Protein AF-E0D3Y6-F1 (afdb_monomer_lite)

Foldseek 3Di:
DDDPDQQLLVQLVVLCVVVVVPQVNSLQEEGEAEALVQLDDPDPDDDPDDDDRHVVSVVRVCQLACWDFDWAFNDPDDDDVPTHTDTHINPNYHYHYYHDNPCLLVLLCVVPDPPDDDPPGDDDDPPDDDPVNSVVSDDPVSSND

InterPro domains:
  IPR003959 ATPase, AAA-type, core [PF07724] (9-128)
  IPR027417 P-loop containing nucleoside triphosphate hydrolase [G3DSA:3.40.50.300] (1-145)
  IPR027417 P-loop containing nucleoside triphosphate hydrolase [SSF52540] (2-137)
  IPR050052 ATP-dependent Clp protease ATP-binding subunit ClpX [PTHR48102] (1-144)

Organism: Orientia tsutsugamushi (NCBI:txid784)

Radius of gyration: 21.2 Å; chains: 1; bounding box: 54×24×60 Å

pLDDT: mean 79.77, std 15.11, range [37.34, 97.56]

Secondary structure (DSSP, 8-state):
---SS--TTHHHHHHHHHTTT-HHHHTT-EEEE--GGGSS---SS--SS--SSSHHHHHHHHHHHS--EEEE-SSSSS--TTPPPEEEE-TTPEEEE----TTHHHHHHHHH-----STT-----TT---HHHHHTT--GGGG--

Structure (mmCIF, N/CA/C/O backbone):
data_AF-E0D3Y6-F1
#
_entry.id   AF-E0D3Y6-F1
#
loop_
_atom_site.group_PDB
_atom_site.id
_atom_site.type_symbol
_atom_site.label_atom_id
_atom_site.label_alt_id
_atom_site.label_comp_id
_atom_site.label_asym_id
_atom_site.label_entity_id
_atom_site.label_seq_id
_atom_site.pdbx_PDB_ins_code
_atom_site.Cartn_x
_atom_site.Cartn_y
_atom_site.Cartn_z
_atom_site.occupancy
_atom_site.B_iso_or_equiv
_atom_site.auth_seq_id
_atom_site.auth_comp_id
_atom_site.auth_asym_id
_atom_site.auth_atom_id
_atom_site.pdbx_PDB_model_num
ATOM 1 N N . ALA A 1 1 ? 23.369 -2.294 4.512 1.00 37.34 1 ALA A N 1
ATOM 2 C CA . ALA A 1 1 ? 23.366 -3.450 5.430 1.00 37.34 1 ALA A CA 1
ATOM 3 C C . ALA A 1 1 ? 22.142 -4.280 5.088 1.00 37.34 1 ALA A C 1
ATOM 5 O O . ALA A 1 1 ? 21.038 -3.767 5.225 1.00 37.34 1 ALA A O 1
ATOM 6 N N . GLY A 1 2 ? 22.365 -5.449 4.485 1.00 42.03 2 GLY A N 1
ATOM 7 C CA . GLY A 1 2 ? 21.325 -6.272 3.876 1.00 42.03 2 GLY A CA 1
ATOM 8 C C . GLY A 1 2 ? 20.400 -6.854 4.930 1.00 42.03 2 GLY A C 1
ATOM 9 O O . GLY A 1 2 ? 20.841 -7.618 5.784 1.00 42.03 2 GLY A O 1
ATOM 10 N N . TYR A 1 3 ? 19.135 -6.465 4.856 1.00 52.47 3 TYR A N 1
ATOM 11 C CA . TYR A 1 3 ? 18.072 -7.197 5.510 1.00 52.47 3 TYR A CA 1
ATOM 12 C C . TYR A 1 3 ? 17.700 -8.375 4.603 1.00 52.47 3 TYR A C 1
ATOM 14 O O . TYR A 1 3 ? 17.684 -8.231 3.383 1.00 52.47 3 TYR A O 1
ATOM 22 N N . VAL A 1 4 ? 17.457 -9.555 5.173 1.00 47.50 4 VAL A N 1
ATOM 23 C CA . VAL A 1 4 ? 16.975 -10.734 4.428 1.00 47.50 4 VAL A CA 1
ATOM 24 C C . VAL A 1 4 ? 15.446 -10.647 4.335 1.00 47.50 4 VAL A C 1
ATOM 26 O O . VAL A 1 4 ? 14.727 -11.541 4.762 1.00 47.50 4 VAL A O 1
ATOM 29 N N . GLY A 1 5 ? 14.958 -9.501 3.867 1.00 53.94 5 GLY A N 1
ATOM 30 C CA . GLY A 1 5 ? 13.557 -9.227 3.574 1.00 53.94 5 GLY A CA 1
ATOM 31 C C . GLY A 1 5 ? 13.441 -8.831 2.109 1.00 53.94 5 GLY A C 1
ATOM 32 O O . GLY A 1 5 ? 14.403 -8.333 1.525 1.00 53.94 5 GLY A O 1
ATOM 33 N N . GLU A 1 6 ? 12.296 -9.109 1.500 1.00 65.50 6 GLU A N 1
ATOM 34 C CA . GLU A 1 6 ? 11.993 -8.646 0.148 1.00 65.50 6 GLU A CA 1
ATOM 35 C C . GLU A 1 6 ? 11.941 -7.106 0.172 1.00 65.50 6 GLU A C 1
ATOM 37 O O . GLU A 1 6 ? 11.208 -6.531 0.975 1.00 65.50 6 GLU A O 1
ATOM 42 N N . ASP A 1 7 ? 12.776 -6.440 -0.636 1.00 75.38 7 ASP A N 1
ATOM 43 C CA . ASP A 1 7 ? 12.767 -4.975 -0.775 1.00 75.38 7 ASP A CA 1
ATOM 44 C C . ASP A 1 7 ? 11.358 -4.526 -1.221 1.00 75.38 7 ASP A C 1
ATOM 46 O O . ASP A 1 7 ? 10.720 -5.203 -2.033 1.00 75.38 7 ASP A O 1
ATOM 50 N N . VAL A 1 8 ? 10.858 -3.391 -0.717 1.00 79.12 8 VAL A N 1
ATOM 51 C CA . VAL A 1 8 ? 9.496 -2.911 -1.037 1.00 79.12 8 VAL A CA 1
ATOM 52 C C . VAL A 1 8 ? 9.333 -2.689 -2.542 1.00 79.12 8 VAL A C 1
ATOM 54 O O . VAL A 1 8 ? 8.278 -2.965 -3.101 1.00 79.12 8 VAL A O 1
ATOM 57 N N . GLU A 1 9 ? 10.403 -2.303 -3.231 1.00 81.56 9 GLU A N 1
ATOM 58 C CA . GLU A 1 9 ? 10.468 -2.148 -4.683 1.00 81.56 9 GLU A CA 1
ATOM 59 C C . GLU A 1 9 ? 10.137 -3.442 -5.453 1.00 81.56 9 GLU A C 1
ATOM 61 O O . GLU A 1 9 ? 9.778 -3.384 -6.632 1.00 81.56 9 GLU A O 1
ATOM 66 N N . ASN A 1 10 ? 10.183 -4.614 -4.809 1.00 85.81 10 ASN A N 1
ATOM 67 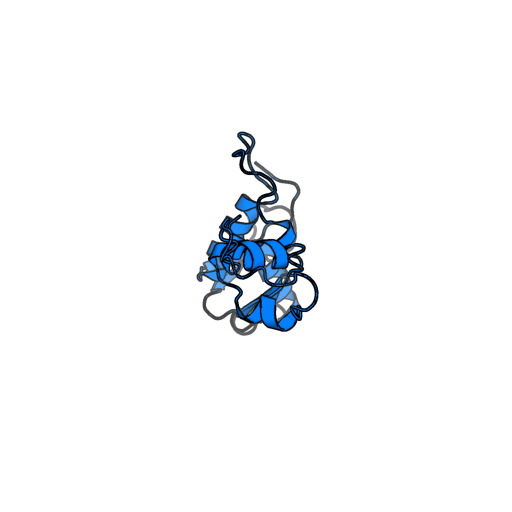C CA . ASN A 1 10 ? 9.831 -5.874 -5.457 1.00 85.81 10 ASN A CA 1
ATOM 68 C C . ASN A 1 10 ? 8.334 -5.980 -5.790 1.00 85.81 10 ASN A C 1
ATOM 70 O O . ASN A 1 10 ? 7.971 -6.730 -6.697 1.00 85.81 10 ASN A O 1
ATOM 74 N N . ILE A 1 11 ? 7.460 -5.199 -5.138 1.00 90.06 11 ILE A N 1
ATOM 75 C CA . ILE A 1 11 ? 6.042 -5.117 -5.532 1.00 90.06 11 ILE A CA 1
ATOM 76 C C . ILE A 1 11 ? 5.900 -4.570 -6.961 1.00 90.06 11 ILE A C 1
ATOM 78 O O . ILE A 1 11 ? 5.064 -5.044 -7.729 1.00 90.06 11 ILE A O 1
ATOM 82 N N . ILE A 1 12 ? 6.777 -3.638 -7.352 1.00 92.50 12 ILE A N 1
ATOM 83 C CA . ILE A 1 12 ? 6.800 -3.051 -8.695 1.00 92.50 12 ILE A CA 1
ATOM 84 C C . ILE A 1 12 ? 7.366 -4.062 -9.694 1.00 92.50 12 ILE A C 1
ATOM 86 O O . ILE A 1 12 ? 6.857 -4.169 -10.807 1.00 92.50 12 ILE A O 1
ATOM 90 N N . LEU A 1 13 ? 8.366 -4.861 -9.297 1.00 91.31 13 LEU A N 1
ATOM 91 C CA . LEU A 1 13 ? 8.867 -5.954 -10.136 1.00 91.31 13 LEU A CA 1
ATOM 92 C C . LEU A 1 13 ? 7.766 -6.975 -10.441 1.00 91.31 13 LEU A C 1
ATOM 94 O O . LEU A 1 13 ? 7.612 -7.374 -11.592 1.00 91.31 13 LEU A O 1
ATOM 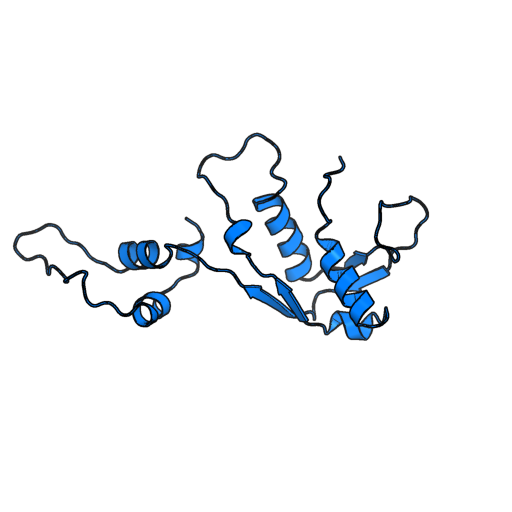98 N N . ARG A 1 14 ? 6.976 -7.372 -9.436 1.00 92.00 14 ARG A N 1
ATOM 99 C CA . ARG A 1 14 ? 5.839 -8.286 -9.633 1.00 92.00 14 ARG A CA 1
ATOM 100 C C . ARG A 1 14 ? 4.800 -7.692 -10.589 1.00 92.00 14 ARG A C 1
ATOM 102 O O . ARG A 1 14 ? 4.296 -8.403 -11.455 1.00 92.00 14 ARG A O 1
ATOM 109 N N . LEU A 1 15 ? 4.524 -6.390 -10.482 1.00 94.94 15 LEU A N 1
ATOM 110 C CA . LEU A 1 15 ? 3.622 -5.696 -11.403 1.00 94.94 15 LEU A CA 1
ATOM 111 C C . LEU A 1 15 ? 4.183 -5.635 -12.833 1.00 94.94 15 LEU A C 1
ATOM 113 O O . LEU A 1 15 ? 3.452 -5.896 -13.786 1.00 94.94 15 LEU A O 1
ATOM 117 N N . LEU A 1 16 ? 5.479 -5.354 -12.994 1.00 93.69 16 LEU A N 1
ATOM 118 C CA . LEU A 1 16 ? 6.161 -5.394 -14.291 1.00 93.69 16 LEU A CA 1
ATOM 119 C C . LEU A 1 16 ? 6.106 -6.790 -14.912 1.00 93.69 16 LEU A C 1
ATOM 121 O O . LEU A 1 16 ? 5.798 -6.907 -16.092 1.00 93.69 16 LEU A O 1
ATOM 125 N N . GLN A 1 17 ? 6.361 -7.843 -14.132 1.00 92.75 17 GLN A N 1
ATOM 126 C CA . GLN A 1 17 ? 6.256 -9.230 -14.593 1.00 92.75 17 GLN A CA 1
ATOM 127 C C . GLN A 1 17 ? 4.837 -9.551 -15.078 1.00 92.75 17 GLN A C 1
ATOM 129 O O . GLN A 1 17 ? 4.679 -10.121 -16.152 1.00 92.75 17 GLN A O 1
ATOM 134 N N . ALA A 1 18 ? 3.809 -9.129 -14.335 1.00 94.62 18 ALA A N 1
ATOM 135 C CA . ALA A 1 18 ? 2.410 -9.284 -14.738 1.00 94.62 18 ALA A CA 1
ATOM 136 C C . ALA A 1 18 ? 2.035 -8.457 -15.985 1.00 94.62 18 ALA A C 1
ATOM 138 O O . ALA A 1 18 ? 1.067 -8.775 -16.673 1.00 94.62 18 ALA A O 1
ATOM 139 N N . ALA A 1 19 ? 2.795 -7.400 -16.281 1.00 95.44 19 ALA A N 1
ATOM 140 C CA . ALA A 1 19 ? 2.643 -6.556 -17.461 1.00 95.44 19 ALA A CA 1
ATOM 141 C C . ALA A 1 19 ? 3.580 -6.950 -18.622 1.00 95.44 19 ALA A C 1
ATOM 143 O O . ALA A 1 19 ? 3.747 -6.151 -19.545 1.00 95.44 19 ALA A O 1
ATOM 144 N N . ASP A 1 20 ? 4.204 -8.134 -18.589 1.00 93.88 20 ASP A N 1
ATOM 145 C CA . ASP A 1 20 ? 5.187 -8.597 -19.585 1.00 93.88 20 ASP A CA 1
ATOM 146 C C . ASP A 1 20 ? 6.355 -7.610 -19.781 1.00 93.88 20 ASP A C 1
ATOM 148 O O . ASP A 1 20 ? 6.813 -7.358 -20.895 1.00 93.88 20 ASP A O 1
ATOM 152 N N . PHE A 1 21 ? 6.810 -6.997 -18.686 1.00 92.25 21 PHE A N 1
ATOM 153 C CA . PHE A 1 21 ? 7.823 -5.935 -18.648 1.00 92.25 21 PHE A CA 1
ATOM 154 C C . PHE A 1 21 ? 7.462 -4.670 -19.450 1.00 92.25 21 PHE A C 1
ATOM 156 O O . PHE A 1 21 ? 8.325 -3.837 -19.730 1.00 92.25 21 PHE A O 1
ATOM 163 N N . ASN A 1 22 ? 6.182 -4.467 -19.778 1.00 95.25 22 ASN A N 1
ATOM 164 C CA . ASN A 1 22 ? 5.708 -3.223 -20.371 1.00 95.25 22 ASN A CA 1
ATOM 165 C C . ASN A 1 22 ? 5.556 -2.137 -19.293 1.00 95.25 22 ASN A C 1
ATOM 167 O O . ASN A 1 22 ? 4.606 -2.149 -18.505 1.00 95.25 22 ASN A O 1
ATOM 171 N N . VAL A 1 23 ? 6.488 -1.180 -19.292 1.00 95.50 23 VAL A N 1
ATOM 172 C CA . VAL A 1 23 ? 6.536 -0.082 -18.315 1.00 95.50 23 VAL A CA 1
ATOM 173 C C . VAL A 1 23 ? 5.270 0.776 -18.374 1.00 95.50 23 VAL A C 1
ATOM 175 O O . VAL A 1 23 ? 4.629 0.963 -17.345 1.00 95.50 23 VAL A O 1
ATOM 178 N N . GLU A 1 24 ? 4.834 1.216 -19.558 1.00 96.19 24 GLU A N 1
ATOM 179 C CA . GLU A 1 24 ? 3.643 2.071 -19.697 1.00 96.19 24 GLU A CA 1
ATOM 180 C C . GLU A 1 24 ? 2.365 1.416 -19.152 1.00 96.19 24 GLU A C 1
ATOM 182 O O . GLU A 1 24 ? 1.510 2.091 -18.572 1.00 96.19 24 GLU A O 1
ATOM 187 N N . ARG A 1 25 ? 2.224 0.094 -19.328 1.00 96.50 25 ARG A N 1
ATOM 188 C CA . ARG A 1 25 ? 1.106 -0.681 -18.770 1.00 96.50 25 ARG A CA 1
ATOM 189 C C . ARG A 1 25 ? 1.225 -0.807 -17.256 1.00 96.50 25 ARG A C 1
ATOM 191 O O . ARG A 1 25 ? 0.234 -0.590 -16.564 1.00 96.50 25 ARG A O 1
ATOM 198 N N . ALA A 1 26 ? 2.414 -1.127 -16.743 1.00 96.44 26 ALA A N 1
ATOM 199 C CA . ALA A 1 26 ? 2.651 -1.268 -15.309 1.00 96.44 26 ALA A CA 1
ATOM 200 C C . ALA A 1 26 ? 2.403 0.045 -14.549 1.00 96.44 26 ALA A C 1
ATOM 202 O O . ALA A 1 26 ? 1.804 0.026 -13.481 1.00 96.44 26 ALA A O 1
ATOM 203 N N . GLN A 1 27 ? 2.769 1.194 -15.123 1.00 96.88 27 GLN A N 1
ATOM 204 C CA . GLN A 1 27 ? 2.539 2.514 -14.521 1.00 96.88 27 GLN A CA 1
ATOM 205 C C . GLN A 1 27 ? 1.061 2.879 -14.318 1.00 96.88 27 GLN A C 1
ATOM 207 O O . GLN A 1 27 ? 0.767 3.792 -13.555 1.00 96.88 27 GLN A O 1
ATOM 212 N N . LYS A 1 28 ? 0.137 2.182 -14.989 1.00 96.88 28 LYS A N 1
ATOM 213 C CA . LYS A 1 28 ? -1.322 2.320 -14.817 1.00 96.88 28 LYS A CA 1
ATOM 214 C C . LYS A 1 28 ? -1.929 1.131 -14.064 1.00 96.88 28 LYS A C 1
ATOM 216 O O . LYS A 1 28 ? -3.139 0.915 -14.105 1.00 96.88 28 LYS A O 1
ATOM 221 N N . GLY A 1 29 ? -1.078 0.304 -13.464 1.00 96.75 29 GLY A N 1
ATOM 222 C CA . GLY A 1 29 ? -1.471 -0.898 -12.752 1.00 96.75 29 GLY A CA 1
ATOM 223 C C . GLY A 1 29 ? -2.063 -0.610 -11.376 1.00 96.75 29 GLY A C 1
ATOM 224 O O . GLY A 1 29 ? -2.019 0.508 -10.860 1.00 96.75 29 GLY A O 1
ATOM 225 N N . ILE A 1 30 ? -2.613 -1.666 -10.785 1.00 97.56 30 ILE A N 1
ATOM 226 C CA . ILE A 1 30 ? -3.204 -1.650 -9.449 1.00 97.56 30 ILE A CA 1
ATOM 227 C C . ILE A 1 30 ? -2.379 -2.584 -8.568 1.00 97.56 30 ILE A C 1
ATOM 229 O O . ILE A 1 30 ? -2.119 -3.727 -8.948 1.00 97.56 30 ILE A O 1
ATOM 233 N N . ILE A 1 31 ? -1.986 -2.102 -7.394 1.00 96.00 31 ILE A N 1
ATOM 234 C CA . ILE A 1 31 ? -1.281 -2.875 -6.374 1.00 96.00 31 ILE A CA 1
ATOM 235 C C . ILE A 1 31 ? -2.207 -3.014 -5.168 1.00 96.00 31 ILE A C 1
ATOM 237 O O . ILE A 1 31 ? -2.638 -2.018 -4.591 1.00 96.00 31 ILE A O 1
ATOM 241 N N . TYR A 1 32 ? -2.498 -4.258 -4.787 1.00 95.75 32 TYR A N 1
ATOM 242 C CA . TYR A 1 32 ? -3.184 -4.579 -3.538 1.00 95.75 32 TYR A CA 1
ATOM 243 C C . TYR A 1 32 ? -2.159 -5.009 -2.486 1.00 95.75 32 TYR A C 1
ATOM 245 O O . TYR A 1 32 ? -1.345 -5.898 -2.745 1.00 95.75 32 TYR A O 1
ATOM 253 N N . ILE A 1 33 ? -2.200 -4.376 -1.317 1.00 92.38 33 ILE A N 1
ATOM 254 C CA . ILE A 1 33 ? -1.358 -4.690 -0.161 1.00 92.38 33 ILE A CA 1
ATOM 255 C C . ILE A 1 33 ? -2.283 -5.172 0.946 1.00 92.38 33 ILE A C 1
ATOM 257 O O . ILE A 1 33 ? -3.029 -4.373 1.502 1.00 92.38 33 ILE A O 1
ATOM 261 N N . ASP A 1 34 ? -2.252 -6.465 1.245 1.00 91.75 34 ASP A N 1
ATOM 262 C CA . ASP A 1 34 ? -3.006 -7.031 2.363 1.00 91.75 34 ASP A CA 1
ATOM 263 C C . ASP A 1 34 ? -2.230 -6.919 3.679 1.00 91.75 34 ASP A C 1
ATOM 265 O O . ASP A 1 34 ? -1.025 -6.658 3.680 1.00 91.75 34 ASP A O 1
ATOM 269 N N . GLU A 1 35 ? -2.913 -7.178 4.792 1.00 89.81 35 GLU A N 1
ATOM 270 C CA . GLU A 1 35 ? -2.316 -7.248 6.130 1.00 89.81 35 GLU A CA 1
ATOM 271 C C . GLU A 1 35 ? -1.524 -5.986 6.531 1.00 89.81 35 GLU A C 1
ATOM 273 O O . GLU A 1 35 ? -0.539 -6.053 7.274 1.00 89.81 35 GLU A O 1
ATOM 278 N N . ILE A 1 36 ? -1.969 -4.801 6.092 1.00 88.19 36 ILE A N 1
ATOM 279 C CA . ILE A 1 36 ? -1.338 -3.526 6.472 1.00 88.19 36 ILE A CA 1
ATOM 280 C C . ILE A 1 36 ? -1.394 -3.291 7.997 1.00 88.19 36 ILE A C 1
ATOM 282 O O . ILE A 1 36 ? -0.559 -2.587 8.560 1.00 88.19 36 ILE A O 1
ATOM 286 N N . ASP A 1 37 ? -2.324 -3.948 8.700 1.00 85.75 37 ASP A N 1
ATOM 287 C CA . ASP A 1 37 ? -2.405 -3.956 10.164 1.00 85.75 37 ASP A CA 1
ATOM 288 C C . ASP A 1 37 ? -1.194 -4.637 10.831 1.00 85.75 37 ASP A C 1
ATOM 290 O O . ASP A 1 37 ? -0.881 -4.360 11.988 1.00 85.75 37 ASP A O 1
ATOM 294 N N . LYS A 1 38 ? -0.463 -5.505 10.118 1.00 83.38 38 LYS A N 1
ATOM 295 C CA . LYS A 1 38 ? 0.709 -6.213 10.659 1.00 83.38 38 LYS A CA 1
ATOM 296 C C . LYS A 1 38 ? 1.973 -5.366 10.685 1.00 83.38 38 LYS A C 1
ATOM 298 O O . LYS A 1 38 ? 2.852 -5.649 11.501 1.00 83.38 38 LYS A O 1
ATOM 303 N N . ILE A 1 39 ? 2.057 -4.348 9.827 1.00 78.56 39 ILE A N 1
ATOM 304 C CA . ILE A 1 39 ? 3.183 -3.403 9.795 1.00 78.56 39 ILE A CA 1
ATOM 305 C C . ILE A 1 39 ? 2.969 -2.212 10.739 1.00 78.56 39 ILE A C 1
ATOM 307 O O . ILE A 1 39 ? 3.862 -1.376 10.873 1.00 78.56 39 ILE A O 1
ATOM 311 N N . ALA A 1 40 ? 1.806 -2.120 11.396 1.00 70.12 40 ALA A N 1
ATOM 312 C CA . ALA A 1 40 ? 1.528 -1.126 12.425 1.00 70.12 40 ALA A CA 1
ATOM 313 C C . ALA A 1 40 ? 2.400 -1.347 13.676 1.00 70.12 40 ALA A C 1
ATOM 315 O O . ALA A 1 40 ? 2.768 -2.470 14.039 1.00 70.12 40 ALA A O 1
ATOM 316 N N . ARG A 1 41 ? 2.761 -0.246 14.337 1.00 64.81 41 ARG A N 1
ATOM 317 C CA . ARG A 1 41 ? 3.673 -0.228 15.484 1.00 64.81 41 ARG A CA 1
ATOM 318 C C . ARG A 1 41 ? 3.065 -1.009 16.657 1.00 64.81 41 ARG A C 1
ATOM 320 O O . ARG A 1 41 ? 1.998 -0.668 17.141 1.00 64.81 41 ARG A O 1
ATOM 327 N N . LYS A 1 42 ? 3.757 -2.042 17.157 1.00 58.72 42 LYS A N 1
ATOM 328 C CA . LYS A 1 42 ? 3.266 -2.874 18.280 1.00 58.72 42 LYS A CA 1
ATOM 329 C C . LYS A 1 42 ? 3.554 -2.328 19.688 1.00 58.72 42 LYS A C 1
ATOM 331 O O . LYS A 1 42 ? 3.219 -3.007 20.656 1.00 58.72 42 LYS A O 1
ATOM 336 N N . SER A 1 43 ? 4.173 -1.156 19.857 1.00 52.19 43 SER A N 1
ATOM 337 C CA . SER A 1 43 ? 4.378 -0.574 21.195 1.00 52.19 43 SER A CA 1
ATOM 338 C C . SER A 1 43 ? 4.780 0.906 21.188 1.00 52.19 43 SER A C 1
ATOM 340 O O . SER A 1 43 ? 5.522 1.373 20.321 1.00 52.19 43 SER A O 1
ATOM 342 N N . GLU A 1 44 ? 4.345 1.630 22.225 1.00 54.25 44 GLU A N 1
ATOM 343 C CA . GLU A 1 44 ? 4.697 3.035 22.496 1.00 54.25 44 GLU A CA 1
ATOM 344 C C . GLU A 1 44 ? 6.202 3.267 22.719 1.00 54.25 44 GLU A C 1
ATOM 346 O O . GLU A 1 44 ? 6.684 4.393 22.593 1.00 54.25 44 GLU A O 1
ATOM 351 N N . ASN A 1 45 ? 6.988 2.217 22.985 1.00 52.28 45 ASN A N 1
ATOM 352 C CA . ASN A 1 45 ? 8.430 2.355 23.157 1.00 52.28 45 ASN A CA 1
ATOM 353 C C . ASN A 1 45 ? 9.121 2.458 21.790 1.00 52.28 45 ASN A C 1
ATOM 355 O O . ASN A 1 45 ? 9.024 1.522 20.996 1.00 52.28 45 ASN A O 1
ATOM 359 N N . PRO A 1 46 ? 9.810 3.570 21.470 1.00 53.44 46 PRO A N 1
ATOM 360 C CA . PRO A 1 46 ? 10.631 3.638 20.271 1.00 53.44 46 PRO A CA 1
ATOM 361 C C . PRO A 1 46 ? 11.703 2.556 20.388 1.00 53.44 46 PRO A C 1
ATOM 363 O O . PRO A 1 46 ? 12.540 2.579 21.291 1.00 53.44 46 PRO A O 1
ATOM 366 N N . SER A 1 47 ? 11.628 1.554 19.515 1.00 53.31 47 SER A N 1
ATOM 367 C CA . SER A 1 47 ? 12.644 0.515 19.439 1.00 53.31 47 SER A CA 1
ATOM 368 C C . SER A 1 47 ? 13.975 1.192 19.116 1.00 53.31 47 SER A C 1
ATOM 370 O O . SER A 1 47 ? 14.153 1.759 18.042 1.00 53.31 47 SER A O 1
ATOM 372 N N . ILE A 1 48 ? 14.906 1.175 20.072 1.00 54.03 48 ILE A N 1
ATOM 373 C CA . ILE A 1 48 ? 16.262 1.727 19.908 1.00 54.03 48 ILE A CA 1
ATOM 374 C C . ILE A 1 48 ? 17.032 0.919 18.840 1.00 54.03 48 ILE A C 1
ATOM 376 O O . ILE A 1 48 ? 17.970 1.414 18.216 1.00 54.03 48 ILE A O 1
ATOM 380 N N . THR A 1 49 ? 16.622 -0.331 18.596 1.00 57.53 49 THR A N 1
ATOM 381 C CA . THR A 1 49 ? 17.134 -1.181 17.516 1.00 57.53 49 THR A CA 1
ATOM 382 C C . THR A 1 49 ? 16.399 -0.912 16.203 1.00 57.53 49 THR A C 1
ATOM 384 O O . THR A 1 49 ? 15.176 -0.821 16.193 1.00 57.53 49 THR A O 1
ATOM 387 N N . ARG A 1 50 ? 17.151 -0.835 15.096 1.00 56.94 50 ARG A N 1
ATOM 388 C CA . ARG A 1 50 ? 16.665 -0.572 13.730 1.00 56.94 50 ARG A CA 1
ATOM 389 C C . ARG A 1 50 ? 15.396 -1.373 13.409 1.00 56.94 50 ARG A C 1
ATOM 391 O O . ARG A 1 50 ? 15.458 -2.598 13.339 1.00 56.94 50 ARG A O 1
ATOM 398 N N . ASP A 1 51 ? 14.289 -0.667 13.184 1.00 60.84 51 ASP A N 1
ATOM 399 C CA . ASP A 1 51 ? 13.039 -1.269 12.726 1.00 60.84 51 ASP A CA 1
ATOM 400 C C . ASP A 1 51 ? 13.163 -1.675 11.255 1.00 60.84 51 ASP A C 1
ATOM 402 O O . ASP A 1 51 ? 13.724 -0.973 10.412 1.00 60.84 51 ASP A O 1
ATOM 406 N N . VAL A 1 52 ? 12.701 -2.878 10.984 1.00 60.06 52 VAL A N 1
ATOM 407 C CA . VAL A 1 52 ? 12.998 -3.667 9.796 1.00 60.06 52 VAL A CA 1
ATOM 408 C C . VAL A 1 52 ? 11.770 -4.442 9.318 1.00 60.06 52 VAL A C 1
ATOM 410 O O . VAL A 1 52 ? 11.834 -5.115 8.294 1.00 60.06 52 VAL A O 1
ATOM 413 N N . SER A 1 53 ? 10.647 -4.322 10.031 1.00 64.56 53 SER A N 1
ATOM 414 C CA . SER A 1 53 ? 9.374 -4.961 9.685 1.00 64.56 53 SER A CA 1
ATOM 415 C C . SER A 1 53 ? 8.156 -4.058 9.892 1.00 64.56 53 SER A C 1
ATOM 417 O O . SER A 1 53 ? 7.116 -4.342 9.311 1.00 64.56 53 SER A O 1
ATOM 419 N N . GLY A 1 54 ? 8.260 -3.002 10.707 1.00 77.81 54 GLY A N 1
ATOM 420 C CA . GLY A 1 54 ? 7.166 -2.069 10.979 1.00 77.81 54 GLY A CA 1
ATOM 421 C C . GLY A 1 54 ? 7.313 -0.750 10.222 1.00 77.81 54 GLY A C 1
ATOM 422 O O . GLY A 1 54 ? 7.088 -0.664 9.016 1.00 77.81 54 GLY A O 1
ATOM 423 N N . GLU A 1 55 ? 7.742 0.288 10.932 1.00 78.00 55 GLU A N 1
ATOM 424 C CA . GLU A 1 55 ? 7.848 1.671 10.460 1.00 78.00 55 GLU A CA 1
ATOM 425 C C . GLU A 1 55 ? 8.767 1.804 9.239 1.00 78.00 55 GLU A C 1
ATOM 427 O O . GLU A 1 55 ? 8.455 2.530 8.300 1.00 78.00 55 GLU A O 1
ATOM 432 N N . GLY A 1 56 ? 9.872 1.053 9.192 1.00 80.31 56 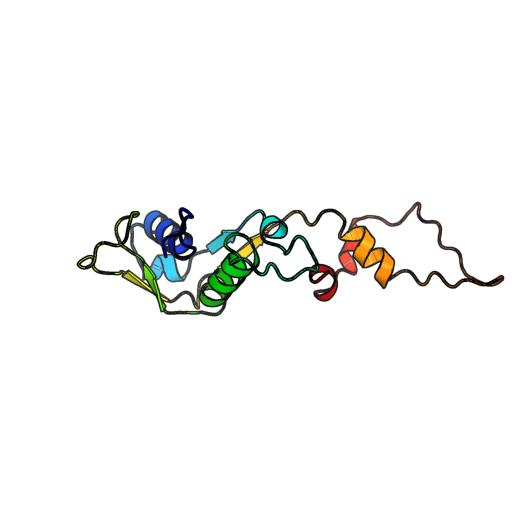GLY A N 1
ATOM 433 C CA . GLY A 1 56 ? 10.777 1.061 8.038 1.00 80.31 56 GLY A CA 1
ATOM 434 C C . GLY A 1 56 ? 10.095 0.631 6.732 1.00 80.31 56 GLY A C 1
ATOM 435 O O . GLY A 1 56 ? 10.388 1.190 5.675 1.00 80.31 56 GLY A O 1
ATOM 436 N N . VAL A 1 57 ? 9.155 -0.318 6.811 1.00 84.44 57 VAL A N 1
ATOM 437 C CA . VAL A 1 57 ? 8.347 -0.762 5.666 1.00 84.44 57 VAL A CA 1
ATOM 438 C C . VAL A 1 57 ? 7.326 0.312 5.299 1.00 84.44 57 VAL A C 1
ATOM 440 O O . VAL A 1 57 ? 7.194 0.635 4.121 1.00 84.44 57 VAL A O 1
ATOM 443 N N . GLN A 1 58 ? 6.676 0.932 6.291 1.00 85.81 58 GLN A N 1
ATOM 444 C CA . GLN A 1 58 ? 5.742 2.040 6.058 1.00 85.81 58 GLN A CA 1
ATOM 445 C C . GLN A 1 58 ? 6.420 3.219 5.345 1.00 85.81 58 GLN A C 1
ATOM 447 O O . GLN A 1 58 ? 5.916 3.700 4.337 1.00 85.81 58 GLN A O 1
ATOM 452 N N . GLN A 1 59 ? 7.598 3.644 5.806 1.00 85.31 59 GLN A N 1
ATOM 453 C CA . GLN A 1 59 ? 8.353 4.746 5.198 1.00 85.31 59 GLN A CA 1
ATOM 454 C C . GLN A 1 59 ? 8.789 4.441 3.758 1.00 85.31 59 GLN A C 1
ATOM 456 O O . GLN A 1 59 ? 8.832 5.335 2.913 1.00 85.31 59 GLN A O 1
ATOM 461 N N . ALA A 1 60 ? 9.125 3.185 3.458 1.00 85.62 60 ALA A N 1
ATOM 462 C CA . ALA A 1 60 ? 9.460 2.768 2.100 1.00 85.62 60 ALA A CA 1
ATOM 463 C C . ALA A 1 60 ? 8.220 2.717 1.188 1.00 85.62 60 ALA A C 1
ATOM 465 O O . ALA A 1 60 ? 8.285 3.196 0.056 1.00 85.62 60 ALA A O 1
ATOM 466 N N . LEU A 1 61 ? 7.088 2.211 1.690 1.00 90.31 61 LEU A N 1
ATOM 467 C CA . LEU A 1 61 ? 5.809 2.220 0.974 1.00 90.31 61 LEU A CA 1
ATOM 468 C C . LEU A 1 61 ? 5.341 3.645 0.666 1.00 90.31 61 LEU A C 1
ATOM 470 O O . LEU A 1 61 ? 4.965 3.916 -0.470 1.00 90.31 61 LEU A O 1
ATOM 474 N N . LEU A 1 62 ? 5.445 4.566 1.630 1.00 90.75 62 LEU A N 1
ATOM 475 C CA . LEU A 1 62 ? 5.060 5.969 1.455 1.00 90.75 62 LEU A CA 1
ATOM 476 C C . LEU A 1 62 ? 5.764 6.618 0.261 1.00 90.75 62 LEU A C 1
ATOM 478 O O . LEU A 1 62 ? 5.099 7.238 -0.560 1.00 90.75 62 LEU A O 1
ATOM 482 N N . LYS A 1 63 ? 7.075 6.404 0.095 1.00 89.31 63 LYS A N 1
ATOM 483 C CA . LYS A 1 63 ? 7.834 6.955 -1.046 1.00 89.31 63 LYS A CA 1
ATOM 484 C C . LYS A 1 63 ? 7.299 6.493 -2.398 1.00 89.31 63 LYS A C 1
ATOM 486 O O . LYS A 1 63 ? 7.331 7.243 -3.365 1.00 89.31 63 LYS A O 1
ATOM 491 N N . ILE A 1 64 ? 6.860 5.241 -2.477 1.00 90.69 64 ILE A N 1
ATOM 492 C CA . ILE A 1 64 ? 6.346 4.655 -3.714 1.00 90.69 64 ILE A CA 1
ATOM 493 C C . ILE A 1 64 ? 4.901 5.112 -3.955 1.00 90.69 64 ILE A C 1
ATOM 495 O O . ILE A 1 64 ? 4.547 5.412 -5.094 1.00 90.69 64 ILE A O 1
ATOM 499 N N . MET A 1 65 ? 4.092 5.211 -2.898 1.00 92.56 65 MET A N 1
ATOM 500 C CA . MET A 1 65 ? 2.697 5.662 -2.957 1.00 92.56 65 MET A CA 1
ATOM 501 C C . MET A 1 65 ? 2.553 7.165 -3.238 1.00 92.56 65 MET A C 1
ATOM 503 O O . MET A 1 65 ? 1.597 7.561 -3.892 1.00 92.56 65 MET A O 1
ATOM 507 N N . GLU A 1 66 ? 3.483 7.999 -2.762 1.00 93.31 66 GLU A N 1
ATOM 508 C CA . GLU A 1 66 ? 3.500 9.452 -3.008 1.00 93.31 66 GLU A CA 1
ATOM 509 C C . GLU A 1 66 ? 3.788 9.793 -4.481 1.00 93.31 66 GLU A C 1
ATOM 511 O O . GLU A 1 66 ? 3.397 10.853 -4.966 1.00 93.31 66 GLU A O 1
ATOM 516 N N . GLY A 1 67 ? 4.427 8.872 -5.205 1.00 92.88 67 GLY A N 1
ATOM 517 C CA . GLY A 1 67 ? 4.893 9.074 -6.571 1.00 92.88 67 GLY A CA 1
ATOM 518 C C . GLY A 1 67 ? 6.400 9.302 -6.602 1.00 92.88 67 GLY A C 1
ATOM 519 O O . GLY A 1 67 ? 6.928 10.295 -6.103 1.00 92.88 67 GLY A O 1
ATOM 520 N N . THR A 1 68 ? 7.125 8.360 -7.197 1.00 93.88 68 THR A N 1
ATOM 521 C CA . THR A 1 68 ? 8.576 8.444 -7.351 1.00 93.88 68 THR A CA 1
ATOM 522 C C . THR A 1 68 ? 9.036 7.700 -8.599 1.00 93.88 68 THR A C 1
ATOM 524 O O . THR A 1 68 ? 8.312 6.865 -9.143 1.00 93.88 68 THR A O 1
ATOM 527 N N . ILE A 1 69 ? 10.266 7.973 -9.038 1.00 94.25 69 ILE A N 1
ATOM 528 C CA . ILE A 1 69 ? 10.942 7.156 -10.047 1.00 94.25 69 ILE A CA 1
A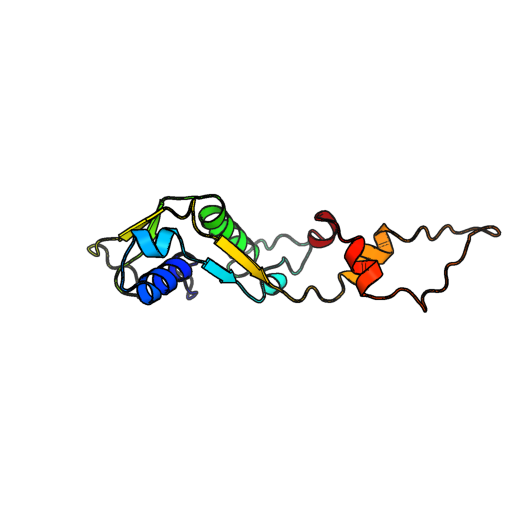TOM 529 C C . ILE A 1 69 ? 11.633 5.997 -9.325 1.00 94.25 69 ILE A C 1
ATOM 531 O O . ILE A 1 69 ? 12.737 6.142 -8.797 1.00 94.25 69 ILE A O 1
ATOM 535 N N . ALA A 1 70 ? 10.976 4.842 -9.287 1.00 90.38 70 ALA A N 1
ATOM 536 C CA . ALA A 1 70 ? 11.520 3.636 -8.683 1.00 90.38 70 ALA A CA 1
ATOM 537 C C . ALA A 1 70 ? 12.529 2.953 -9.619 1.00 90.38 70 ALA A C 1
ATOM 539 O O . ALA A 1 70 ? 12.300 2.832 -10.825 1.00 90.38 70 ALA A O 1
ATOM 540 N N . LEU A 1 71 ? 13.641 2.477 -9.052 1.00 88.50 71 LEU A N 1
ATOM 541 C CA . LEU A 1 71 ? 14.681 1.735 -9.769 1.00 88.50 71 LEU A CA 1
ATOM 542 C C . LEU A 1 71 ? 14.528 0.240 -9.496 1.00 88.50 71 LEU A C 1
ATOM 544 O O . LEU A 1 71 ? 14.908 -0.251 -8.432 1.00 88.50 71 LEU A O 1
ATOM 548 N N . VAL A 1 72 ? 13.984 -0.486 -10.468 1.00 87.50 72 VAL A N 1
ATOM 549 C CA . VAL A 1 72 ? 13.625 -1.899 -10.322 1.00 87.50 72 VAL A CA 1
ATOM 550 C C . VAL A 1 72 ? 14.639 -2.788 -11.052 1.00 87.50 72 VAL A C 1
ATOM 552 O O . VAL A 1 72 ? 14.896 -2.569 -12.237 1.00 87.50 72 VAL A O 1
ATOM 555 N N . PRO A 1 73 ? 15.238 -3.801 -10.400 1.00 81.81 73 PRO A N 1
ATOM 556 C CA . PRO A 1 73 ? 16.138 -4.727 -11.080 1.00 81.81 73 PRO A CA 1
ATOM 557 C C . PRO A 1 73 ? 15.352 -5.661 -12.032 1.00 81.81 73 PRO A C 1
ATOM 559 O O . PRO A 1 73 ? 14.342 -6.227 -11.623 1.00 81.81 73 PRO A O 1
ATOM 562 N N . PRO A 1 74 ? 15.804 -5.893 -13.282 1.00 70.44 74 PRO A N 1
ATOM 563 C CA . PRO A 1 74 ? 15.090 -6.688 -14.293 1.00 70.44 74 PRO A CA 1
ATOM 564 C C . PRO A 1 74 ? 15.026 -8.189 -13.979 1.00 70.44 74 PRO A C 1
ATOM 566 O O . PRO A 1 74 ? 14.185 -8.903 -14.519 1.00 70.44 74 PRO A O 1
ATOM 569 N N . GLN A 1 75 ? 15.911 -8.680 -13.109 1.00 67.62 75 GLN A N 1
ATOM 570 C CA . GLN A 1 75 ? 15.898 -10.049 -12.602 1.00 67.62 75 GLN A CA 1
ATOM 571 C C . GLN A 1 75 ? 15.790 -9.975 -11.080 1.00 67.62 75 GLN A C 1
ATOM 573 O O . GLN A 1 75 ? 16.631 -9.338 -10.442 1.00 67.62 75 GLN A O 1
ATOM 578 N N . GLY A 1 76 ? 14.754 -10.595 -10.507 1.00 60.25 76 GLY A N 1
ATOM 579 C CA . GLY A 1 76 ? 14.607 -10.694 -9.055 1.00 60.25 76 GLY A CA 1
ATOM 580 C C . GLY A 1 76 ? 15.823 -11.401 -8.452 1.00 60.25 76 GLY A C 1
ATOM 581 O O . GLY A 1 76 ? 16.238 -12.448 -8.944 1.00 60.25 76 GLY A O 1
ATOM 582 N N . GLY A 1 77 ? 16.437 -10.818 -7.421 1.00 61.47 77 GLY A N 1
ATOM 583 C CA . GLY A 1 77 ? 17.685 -11.326 -6.848 1.00 61.47 77 GLY A CA 1
ATOM 584 C C . GLY A 1 77 ? 18.553 -10.232 -6.223 1.00 61.47 77 GLY A C 1
ATOM 585 O O . GLY A 1 77 ? 18.197 -9.055 -6.215 1.00 61.47 77 GLY A O 1
ATOM 586 N N . ARG A 1 78 ? 19.705 -10.618 -5.656 1.00 57.22 78 ARG A N 1
ATOM 587 C CA . ARG A 1 78 ? 20.645 -9.670 -5.028 1.00 57.22 78 ARG A CA 1
ATOM 588 C C . ARG A 1 78 ? 21.250 -8.736 -6.083 1.00 57.22 78 ARG A C 1
ATOM 590 O O . ARG A 1 78 ? 21.771 -9.209 -7.086 1.00 57.22 78 ARG A O 1
ATOM 597 N N . LYS A 1 79 ? 21.241 -7.429 -5.794 1.00 59.22 79 LYS A N 1
ATOM 598 C CA . LYS A 1 79 ? 21.794 -6.344 -6.626 1.00 59.22 79 LYS A CA 1
ATOM 599 C C . LYS A 1 79 ? 23.218 -6.678 -7.097 1.00 59.22 79 LYS A C 1
ATOM 601 O O . LYS A 1 79 ? 24.142 -6.683 -6.283 1.00 59.22 79 LYS A O 1
ATOM 606 N N . HIS A 1 80 ? 23.401 -6.939 -8.392 1.00 62.34 80 HIS A N 1
ATOM 607 C CA . HIS A 1 80 ? 24.731 -7.013 -8.998 1.00 62.34 80 HIS A CA 1
ATOM 608 C C . HIS A 1 80 ? 25.150 -5.604 -9.467 1.00 62.34 80 HIS A C 1
ATOM 610 O O . HIS A 1 80 ? 24.332 -4.920 -10.080 1.00 62.34 80 HIS A O 1
ATOM 616 N N . PRO A 1 81 ? 26.395 -5.141 -9.233 1.00 64.06 81 PRO A N 1
ATOM 617 C CA . PRO A 1 81 ? 26.809 -3.756 -9.515 1.00 64.06 81 PRO A CA 1
ATOM 618 C C . PRO A 1 81 ? 26.715 -3.300 -10.982 1.00 64.06 81 PRO A C 1
ATOM 620 O O . PRO A 1 81 ? 26.819 -2.110 -11.250 1.00 64.06 81 PRO A O 1
ATOM 623 N N . GLN A 1 82 ? 26.571 -4.235 -11.924 1.00 62.94 82 GLN A N 1
ATOM 624 C CA . GLN A 1 82 ? 26.539 -3.990 -13.375 1.00 62.94 82 GLN A CA 1
ATOM 625 C C . GLN A 1 82 ? 25.155 -4.235 -13.998 1.00 62.94 82 GLN A C 1
ATOM 627 O O . GLN A 1 82 ? 25.038 -4.293 -15.216 1.00 62.94 82 GLN A O 1
ATOM 632 N N . GLN A 1 83 ? 24.123 -4.465 -13.185 1.00 64.94 83 GLN A N 1
ATOM 633 C CA . GLN A 1 83 ? 22.786 -4.745 -13.694 1.00 64.94 83 GLN A CA 1
ATOM 634 C C . GLN A 1 83 ? 22.062 -3.435 -14.015 1.00 64.94 83 GLN A C 1
ATOM 636 O O . GLN A 1 83 ? 21.939 -2.569 -13.149 1.00 64.94 83 GLN A O 1
ATOM 641 N N . ASP A 1 84 ? 21.571 -3.310 -15.248 1.00 74.31 84 ASP A N 1
ATOM 642 C CA . ASP A 1 84 ? 20.729 -2.185 -15.655 1.00 74.31 84 ASP A CA 1
ATOM 643 C C . ASP A 1 84 ? 19.426 -2.190 -14.851 1.00 74.31 84 ASP A C 1
ATOM 645 O O . ASP A 1 84 ? 18.811 -3.240 -14.669 1.00 74.31 84 ASP A O 1
ATOM 649 N N . PHE A 1 85 ? 19.003 -1.026 -14.358 1.00 83.94 85 PHE A N 1
ATOM 650 C CA . PHE A 1 85 ? 17.737 -0.863 -13.640 1.00 83.94 85 PHE A CA 1
ATOM 651 C C . PHE A 1 85 ? 16.648 -0.363 -14.590 1.00 83.94 85 PHE A C 1
ATOM 653 O O . PHE A 1 85 ? 16.884 0.519 -15.415 1.00 83.94 85 PHE A O 1
ATOM 660 N N . ILE A 1 86 ? 15.435 -0.888 -14.429 1.00 88.94 86 ILE A N 1
ATOM 661 C CA . ILE A 1 86 ? 14.234 -0.374 -15.083 1.00 88.94 86 ILE A CA 1
ATOM 662 C C . ILE A 1 86 ? 13.717 0.789 -14.240 1.00 88.94 86 ILE A C 1
ATOM 664 O O . ILE A 1 86 ? 13.486 0.636 -13.040 1.00 88.94 86 ILE A O 1
ATOM 668 N N . GLN A 1 87 ? 13.539 1.948 -14.865 1.00 92.56 87 GLN A N 1
ATOM 669 C CA . GLN A 1 87 ? 12.922 3.101 -14.218 1.00 92.56 87 GLN A CA 1
ATOM 670 C C . GLN A 1 87 ? 11.407 3.020 -14.381 1.00 92.56 87 GLN A C 1
ATOM 672 O O . GLN A 1 87 ? 10.917 2.844 -15.496 1.00 92.56 87 GLN A O 1
ATOM 677 N N . VAL A 1 88 ? 10.673 3.150 -13.280 1.00 94.62 88 VAL A N 1
ATOM 678 C CA . VAL A 1 88 ? 9.208 3.127 -13.283 1.00 94.62 88 VAL A CA 1
ATOM 679 C C . VAL A 1 88 ? 8.686 4.291 -12.455 1.00 94.62 88 VAL A C 1
ATOM 681 O O . VAL A 1 88 ? 9.019 4.401 -11.279 1.00 94.62 88 VAL A O 1
ATOM 684 N N . ASP A 1 89 ? 7.860 5.144 -13.056 1.00 96.19 89 ASP A N 1
ATOM 685 C CA . ASP A 1 89 ? 7.168 6.220 -12.342 1.00 96.19 89 ASP A CA 1
ATOM 686 C C . ASP A 1 89 ? 5.843 5.708 -11.758 1.00 96.19 89 ASP A C 1
ATOM 688 O O . ASP A 1 89 ? 4.963 5.243 -12.489 1.00 96.19 89 ASP A O 1
ATOM 692 N N . THR A 1 90 ? 5.721 5.781 -10.433 1.00 96.50 90 THR A N 1
ATOM 693 C CA . THR A 1 90 ? 4.597 5.231 -9.662 1.00 96.50 90 THR A CA 1
ATOM 694 C C . THR A 1 90 ? 3.424 6.199 -9.497 1.00 96.50 90 THR A C 1
ATOM 696 O O . THR A 1 90 ? 2.391 5.794 -8.973 1.00 96.50 90 THR A O 1
ATOM 699 N N . THR A 1 91 ? 3.531 7.442 -9.984 1.00 97.00 91 THR A N 1
ATOM 700 C CA . THR A 1 91 ? 2.536 8.517 -9.781 1.00 97.00 91 THR A CA 1
ATOM 701 C C . THR A 1 91 ? 1.112 8.132 -10.208 1.00 97.00 91 THR A C 1
ATOM 703 O O . THR A 1 91 ? 0.141 8.587 -9.611 1.00 97.00 91 THR A O 1
ATOM 706 N N . ASN A 1 92 ? 0.968 7.290 -11.239 1.00 96.06 92 ASN A N 1
ATOM 707 C CA . ASN A 1 92 ? -0.333 6.877 -11.788 1.00 96.06 92 ASN A CA 1
ATOM 708 C C . ASN A 1 92 ? -0.760 5.454 -11.387 1.00 96.06 92 ASN A C 1
ATOM 710 O O . ASN A 1 92 ? -1.732 4.926 -11.935 1.00 96.06 92 ASN A O 1
ATOM 714 N N . MET A 1 93 ? -0.044 4.824 -10.455 1.00 96.69 93 MET A N 1
ATOM 715 C CA . MET A 1 93 ? -0.418 3.515 -9.928 1.00 96.69 93 MET A CA 1
ATOM 716 C C . MET A 1 93 ? -1.465 3.671 -8.825 1.00 96.69 93 MET A C 1
ATOM 718 O O . MET A 1 93 ? -1.349 4.534 -7.956 1.00 96.69 93 MET A O 1
ATOM 722 N N . LEU A 1 94 ? -2.474 2.801 -8.825 1.00 96.94 94 LEU A N 1
ATOM 723 C CA . LEU A 1 94 ? -3.445 2.743 -7.735 1.00 96.94 94 LEU A CA 1
ATOM 724 C C . LEU A 1 94 ? -2.956 1.773 -6.660 1.00 96.94 94 LEU A C 1
ATOM 726 O O . LEU A 1 94 ? -2.764 0.588 -6.935 1.00 96.94 94 LEU A O 1
ATOM 730 N N . PHE A 1 95 ? -2.837 2.258 -5.428 1.00 96.38 95 PHE A N 1
ATOM 731 C CA . PHE A 1 95 ? -2.557 1.432 -4.257 1.00 96.38 95 PHE A CA 1
ATOM 732 C C . PHE A 1 95 ? -3.838 1.213 -3.456 1.00 96.38 95 PHE A C 1
ATOM 734 O O . PHE A 1 95 ? -4.504 2.168 -3.060 1.00 96.38 95 PHE A O 1
ATOM 741 N N . ILE A 1 96 ? -4.176 -0.050 -3.214 1.00 96.19 96 ILE A N 1
ATOM 742 C CA . ILE A 1 96 ? -5.282 -0.462 -2.351 1.00 96.19 96 ILE A CA 1
ATOM 743 C C . ILE A 1 96 ? -4.672 -1.206 -1.166 1.00 96.19 96 ILE A C 1
ATOM 745 O O . ILE A 1 96 ? -4.134 -2.297 -1.335 1.00 96.19 96 ILE A O 1
ATOM 749 N N . CYS A 1 97 ? -4.755 -0.622 0.025 1.00 92.94 97 CYS A N 1
ATOM 750 C CA . CYS A 1 97 ? -4.242 -1.232 1.249 1.00 92.94 97 CYS A CA 1
ATOM 751 C C . CYS A 1 97 ? -5.404 -1.815 2.061 1.00 92.94 97 CYS A C 1
ATOM 753 O O . CYS A 1 97 ? -6.330 -1.091 2.425 1.00 92.94 97 CYS A O 1
ATOM 755 N N . GLY A 1 98 ? -5.354 -3.116 2.329 1.00 91.62 98 GLY A N 1
ATOM 756 C CA . GLY A 1 98 ? -6.299 -3.857 3.154 1.00 91.62 98 GLY A CA 1
ATOM 757 C C . GLY A 1 98 ? -5.647 -4.360 4.440 1.00 91.62 98 GLY A C 1
ATOM 758 O O . GLY A 1 98 ? -4.432 -4.533 4.522 1.00 91.62 98 GLY A O 1
ATOM 759 N N . GLY A 1 99 ? -6.464 -4.572 5.466 1.00 90.06 9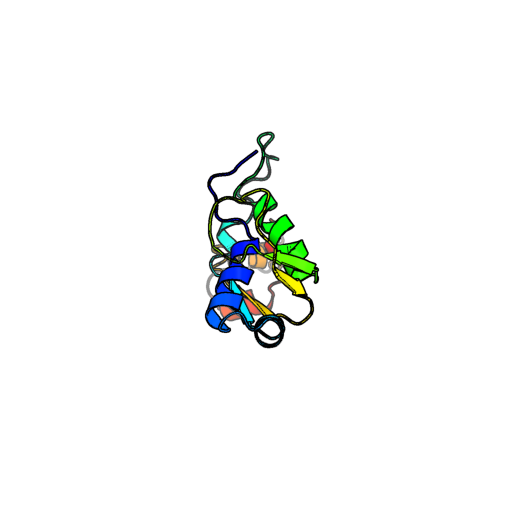9 GLY A N 1
ATOM 760 C CA . GLY A 1 99 ? -6.035 -5.125 6.745 1.00 90.06 99 GLY A CA 1
ATOM 761 C C . GLY A 1 99 ? -7.216 -5.329 7.684 1.00 90.06 99 GLY A C 1
ATOM 762 O O . GLY A 1 99 ? -8.262 -4.690 7.540 1.00 90.06 99 GLY A O 1
ATOM 763 N N . ALA A 1 100 ? -7.050 -6.224 8.654 1.00 88.25 100 ALA A N 1
ATOM 764 C CA . ALA A 1 100 ? -8.059 -6.498 9.670 1.00 88.25 100 ALA A CA 1
ATOM 765 C C . ALA A 1 100 ? -7.657 -5.815 10.984 1.00 88.25 100 ALA A C 1
ATOM 767 O O . ALA A 1 100 ? -6.932 -6.382 11.801 1.00 88.25 100 ALA A O 1
ATOM 768 N N . PHE A 1 101 ? -8.128 -4.584 11.191 1.00 87.25 101 PHE A N 1
ATOM 769 C CA . PHE A 1 101 ? -7.834 -3.786 12.386 1.00 87.25 101 PHE A CA 1
ATOM 770 C C . PHE A 1 101 ? -8.626 -4.288 13.602 1.00 87.25 101 PHE A C 1
ATOM 772 O O . PHE A 1 101 ? -9.655 -3.734 13.985 1.00 87.25 101 PHE A O 1
ATOM 779 N N . THR A 1 102 ? -8.166 -5.379 14.211 1.00 85.75 102 THR A N 1
ATOM 780 C CA . THR A 1 102 ? -8.823 -5.979 15.380 1.00 85.75 102 THR A CA 1
ATOM 781 C C . THR A 1 102 ? -8.815 -5.027 16.574 1.00 85.75 102 THR A C 1
ATOM 783 O O . THR A 1 102 ? -7.744 -4.582 16.988 1.00 85.75 102 THR A O 1
ATOM 786 N N . GLY A 1 103 ? -9.973 -4.780 17.189 1.00 86.69 103 GLY A N 1
ATOM 787 C CA . GLY A 1 103 ? -10.069 -3.925 18.372 1.00 86.69 103 GLY A CA 1
ATOM 788 C C . GLY A 1 103 ? -10.240 -2.439 18.062 1.00 86.69 103 GLY A C 1
ATOM 789 O O . GLY A 1 103 ? -10.358 -1.656 19.007 1.00 86.69 103 GLY A O 1
ATOM 790 N N . ILE A 1 104 ? -10.300 -2.047 16.782 1.00 88.88 104 ILE A N 1
ATOM 791 C CA . ILE A 1 104 ? -10.566 -0.662 16.369 1.00 88.88 104 ILE A CA 1
ATOM 792 C C . ILE A 1 104 ? -11.916 -0.169 16.900 1.00 88.88 104 ILE A C 1
ATOM 794 O O . ILE A 1 104 ? -12.044 0.985 17.298 1.00 88.88 104 ILE A O 1
ATOM 798 N N . GLU A 1 105 ? -12.896 -1.067 17.026 1.00 87.88 105 GLU A N 1
ATOM 799 C CA . GLU A 1 105 ? -14.208 -0.771 17.589 1.00 87.88 105 GLU A CA 1
ATOM 800 C C . GLU A 1 105 ? -14.110 -0.209 19.012 1.00 87.88 105 GLU A C 1
ATOM 802 O O . GLU A 1 105 ? -14.788 0.759 19.334 1.00 87.88 105 GLU A O 1
ATOM 807 N N . LYS A 1 106 ? -13.185 -0.719 19.835 1.00 87.44 106 LYS A N 1
ATOM 808 C CA . LYS A 1 106 ? -12.984 -0.235 21.210 1.00 87.44 106 LYS A CA 1
ATOM 809 C C . LYS A 1 106 ? -12.371 1.161 21.239 1.00 87.44 106 LYS A C 1
ATOM 811 O O . LYS A 1 106 ? -12.648 1.929 22.158 1.00 87.44 106 LYS A O 1
ATOM 816 N N . ILE A 1 107 ? -11.519 1.478 20.263 1.00 88.50 107 ILE A N 1
ATOM 817 C CA . ILE A 1 107 ? -10.882 2.794 20.136 1.00 88.50 107 ILE A CA 1
ATOM 818 C C . ILE A 1 107 ? -11.935 3.830 19.737 1.00 88.50 107 ILE A C 1
ATOM 820 O O . ILE A 1 107 ? -12.060 4.857 20.409 1.00 88.50 107 ILE A O 1
ATOM 824 N N . ILE A 1 108 ? -12.744 3.510 18.722 1.00 89.62 108 ILE A N 1
ATOM 825 C CA . ILE A 1 108 ? -13.852 4.352 18.261 1.00 89.62 108 ILE A CA 1
ATOM 826 C C . ILE A 1 108 ? -14.876 4.540 19.384 1.00 89.62 108 ILE A C 1
ATOM 828 O O . ILE A 1 108 ? -15.287 5.665 19.669 1.00 89.62 108 ILE A O 1
ATOM 832 N N . GLU A 1 109 ? -15.274 3.466 20.069 1.00 86.88 109 GLU A N 1
ATOM 833 C CA . GLU A 1 109 ? -16.199 3.531 21.202 1.00 86.88 109 GLU A CA 1
ATOM 834 C C . GLU A 1 109 ? -15.653 4.413 22.322 1.00 86.88 109 GLU A C 1
ATOM 836 O O . GLU A 1 109 ? -16.391 5.239 22.849 1.00 86.88 109 GLU A O 1
ATOM 841 N N . ALA A 1 110 ? -14.374 4.285 22.682 1.00 85.69 110 ALA A N 1
ATOM 842 C CA . ALA A 1 110 ? -13.766 5.112 23.722 1.00 85.69 110 ALA A CA 1
ATOM 843 C C . ALA A 1 110 ? -13.740 6.604 23.350 1.00 85.69 110 ALA A C 1
ATOM 845 O O . ALA A 1 110 ? -13.862 7.450 24.234 1.00 85.69 110 ALA A O 1
ATOM 846 N N . ARG A 1 111 ? -13.597 6.934 22.060 1.00 87.94 111 ARG A N 1
ATOM 847 C CA . ARG A 1 111 ? -13.637 8.316 21.557 1.00 87.94 111 ARG A CA 1
ATOM 848 C C . ARG A 1 111 ? -15.062 8.873 21.486 1.00 87.94 111 ARG A C 1
ATOM 850 O O . ARG A 1 111 ? -15.290 10.024 21.845 1.00 87.94 111 ARG A O 1
ATOM 857 N N . THR A 1 112 ? -16.015 8.068 21.024 1.00 83.94 112 THR A N 1
ATOM 858 C CA . THR A 1 112 ? -17.406 8.487 20.772 1.00 83.94 112 THR A CA 1
ATOM 859 C C . THR A 1 112 ? -18.303 8.392 22.009 1.00 83.94 112 THR A C 1
ATOM 861 O O . THR A 1 112 ? -19.309 9.100 22.113 1.00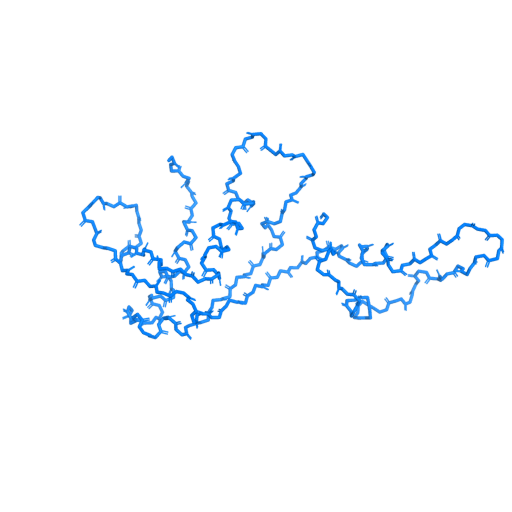 83.94 112 THR A O 1
ATOM 864 N N . SER A 1 113 ? -17.951 7.547 22.980 1.00 74.56 113 SER A N 1
ATOM 865 C CA . SER A 1 113 ? -18.726 7.363 24.205 1.00 74.56 113 SER A CA 1
ATOM 866 C C . SER A 1 113 ? -18.406 8.447 25.226 1.00 74.56 113 SER A C 1
ATOM 868 O O . SER A 1 113 ? -17.363 8.445 25.873 1.00 74.56 113 SER A O 1
ATOM 870 N N . GLN A 1 114 ? -19.369 9.331 25.463 1.00 62.66 114 GLN A N 1
ATOM 871 C CA . GLN A 1 114 ? -19.380 10.193 26.641 1.00 62.66 114 GLN A CA 1
ATOM 872 C C . GLN A 1 114 ? -19.827 9.383 27.865 1.00 62.66 114 GLN A C 1
ATOM 874 O O . GLN A 1 114 ? -20.999 9.386 28.234 1.00 62.66 114 GLN A O 1
ATOM 879 N N . SER A 1 115 ? -18.914 8.656 28.508 1.00 60.56 115 SER A N 1
ATOM 880 C CA . SER A 1 115 ? -19.181 8.117 29.844 1.00 60.56 115 SER A CA 1
ATOM 881 C C . SER A 1 115 ? -18.921 9.208 30.880 1.00 60.56 115 SER A C 1
ATOM 883 O O . SER A 1 115 ? -17.807 9.357 31.383 1.00 60.56 115 SER A O 1
ATOM 885 N N . THR A 1 116 ? -19.937 10.012 31.176 1.00 58.59 116 THR A N 1
ATOM 886 C CA . THR A 1 116 ? -19.886 10.962 32.292 1.00 58.59 116 THR A CA 1
ATOM 887 C C . THR A 1 116 ? -20.101 10.198 33.600 1.00 58.59 116 THR A C 1
ATOM 889 O O . THR A 1 116 ? -20.984 9.350 33.688 1.00 58.59 116 THR A O 1
ATOM 892 N N . ILE A 1 117 ? -19.299 10.470 34.629 1.00 65.06 117 ILE A N 1
ATOM 893 C CA . ILE A 1 117 ? -19.528 9.938 35.979 1.00 65.06 117 ILE A CA 1
ATOM 894 C C . ILE A 1 117 ? -20.424 10.942 36.716 1.00 65.06 117 ILE A C 1
ATOM 896 O O . ILE A 1 117 ? -20.028 12.089 36.900 1.00 65.06 117 ILE A O 1
ATOM 900 N N . GLY A 1 118 ? -21.630 10.537 37.124 1.00 65.94 118 GLY A N 1
ATOM 901 C CA . GLY A 1 118 ? -22.561 11.396 37.867 1.00 65.94 118 GLY A CA 1
ATOM 902 C C . GLY A 1 118 ? -23.962 10.792 37.993 1.00 65.94 118 GLY A C 1
ATOM 903 O O . GLY A 1 118 ? -24.349 9.956 37.185 1.00 65.94 118 GLY A O 1
ATOM 904 N N . PHE A 1 119 ? -24.731 11.215 39.003 1.00 68.81 119 PHE A N 1
ATOM 905 C CA . PHE A 1 119 ? -26.083 10.697 39.278 1.00 68.81 119 PHE A CA 1
ATOM 906 C C . PHE A 1 119 ? -27.100 10.956 38.144 1.00 68.81 119 PHE A C 1
ATOM 908 O O . PHE A 1 119 ? -28.085 10.234 38.049 1.00 68.81 119 PHE A O 1
ATOM 915 N N . GLU A 1 120 ? -26.843 11.934 37.267 1.00 70.12 120 GLU A N 1
ATOM 916 C CA . GLU A 1 120 ? -27.647 12.238 36.066 1.00 70.12 120 GLU A CA 1
ATOM 917 C C . GLU A 1 120 ? -26.999 11.742 34.758 1.00 70.12 120 GLU A C 1
ATOM 919 O O . GLU A 1 120 ? -27.451 12.073 33.661 1.00 70.12 120 GLU A O 1
ATOM 924 N N . ALA A 1 121 ? -25.915 10.962 34.836 1.00 69.38 121 ALA A N 1
ATOM 925 C CA . ALA A 1 121 ? -25.243 10.479 33.640 1.00 69.38 121 ALA A CA 1
ATOM 926 C C . ALA A 1 121 ? -26.138 9.509 32.860 1.00 69.38 121 ALA A C 1
ATOM 928 O O . ALA A 1 121 ? -26.656 8.528 33.395 1.00 69.38 121 ALA A O 1
ATOM 929 N N . THR A 1 122 ? -26.281 9.761 31.559 1.00 63.84 122 THR A N 1
ATOM 930 C CA . THR A 1 122 ? -26.987 8.850 30.658 1.00 63.84 122 THR A CA 1
ATOM 931 C C . THR A 1 122 ? -26.109 7.624 30.410 1.00 63.84 122 THR A C 1
ATOM 933 O O . THR A 1 122 ? -25.244 7.627 29.536 1.00 63.84 122 THR A O 1
ATOM 936 N N . VAL A 1 123 ? -26.308 6.567 31.199 1.00 64.12 123 VAL A N 1
ATOM 937 C CA . VAL A 1 123 ? -25.616 5.287 31.004 1.00 64.12 123 VAL A CA 1
ATOM 938 C C . VAL A 1 123 ? -26.188 4.617 29.757 1.00 64.12 123 VAL A C 1
ATOM 940 O O . VAL A 1 123 ? -27.257 4.009 29.794 1.00 64.12 123 VAL A O 1
ATOM 943 N N . LYS A 1 124 ? -25.485 4.736 28.628 1.00 63.53 124 LYS A N 1
ATOM 944 C CA . LYS A 1 124 ? -25.809 3.951 27.434 1.00 63.53 124 LYS A CA 1
ATOM 945 C C . LYS A 1 124 ? -25.441 2.486 27.687 1.00 63.53 124 LYS A C 1
ATOM 947 O O . LYS A 1 124 ? -24.319 2.175 28.084 1.00 63.53 124 LYS A O 1
ATOM 952 N N . SER A 1 125 ? -26.406 1.593 27.471 1.00 61.75 125 SER A N 1
ATOM 953 C CA . SER A 1 125 ? -26.191 0.143 27.456 1.00 61.75 125 SER A CA 1
ATOM 954 C C . SER A 1 125 ? -25.121 -0.203 26.418 1.00 61.75 125 SER A C 1
ATOM 956 O O . SER A 1 125 ? -25.244 0.187 25.259 1.00 61.75 125 SER A O 1
ATOM 958 N N . LYS A 1 126 ? -24.088 -0.955 26.819 1.00 60.50 126 LYS A N 1
ATOM 959 C CA . LYS A 1 126 ? -23.023 -1.442 25.921 1.00 60.50 126 LYS A CA 1
ATOM 960 C C . LYS A 1 126 ? -23.499 -2.504 24.916 1.00 60.50 126 LYS A C 1
ATOM 962 O O . LYS A 1 126 ? -22.690 -3.001 24.147 1.00 60.50 126 LYS A O 1
ATOM 967 N N . HIS A 1 127 ? -24.769 -2.908 24.958 1.00 56.62 127 HIS A N 1
ATOM 968 C CA . HIS A 1 127 ? -25.185 -4.196 24.405 1.00 56.62 127 HIS A CA 1
ATOM 969 C C . HIS A 1 127 ? -25.777 -4.176 22.983 1.00 56.62 127 HIS A C 1
ATOM 971 O O . HIS A 1 127 ? -26.032 -5.259 22.471 1.00 56.62 127 HIS A O 1
ATOM 977 N N . ASP A 1 128 ? -25.944 -3.011 22.335 1.00 55.09 128 ASP A N 1
ATOM 978 C CA . ASP A 1 128 ? -26.690 -2.892 21.059 1.00 55.09 128 ASP A CA 1
ATOM 979 C C . ASP A 1 128 ? -26.092 -1.893 20.039 1.00 55.09 128 ASP A C 1
ATOM 981 O O . ASP A 1 128 ? -26.816 -1.296 19.242 1.00 55.09 128 ASP A O 1
ATOM 985 N N . GLN A 1 129 ? -24.779 -1.649 20.042 1.00 64.19 129 GLN A N 1
ATOM 986 C CA . GLN A 1 129 ? -24.163 -0.899 18.936 1.00 64.19 129 GLN A CA 1
ATOM 987 C C . GLN A 1 129 ? -23.793 -1.889 17.822 1.00 64.19 129 GLN A C 1
ATOM 989 O O . GLN A 1 129 ? -22.965 -2.775 18.021 1.00 64.19 129 GLN A O 1
ATOM 994 N N . ASP A 1 130 ? -24.436 -1.766 16.658 1.00 80.31 130 ASP A N 1
ATOM 995 C CA . ASP A 1 130 ? -24.079 -2.536 15.461 1.00 80.31 130 ASP A CA 1
ATOM 996 C C . ASP A 1 130 ? -22.641 -2.181 15.048 1.00 80.31 130 ASP A C 1
ATOM 998 O O . ASP A 1 130 ? -22.294 -1.003 14.933 1.00 80.31 130 ASP A O 1
ATOM 1002 N N . TYR A 1 131 ? -21.805 -3.191 14.804 1.00 80.62 131 TYR A N 1
ATOM 1003 C CA . TYR A 1 131 ? -20.413 -3.020 14.382 1.00 80.62 131 TYR A CA 1
ATOM 1004 C C . TYR A 1 131 ? -20.288 -2.086 13.168 1.00 80.62 131 TYR A C 1
ATOM 1006 O O . TYR A 1 131 ? -19.398 -1.238 13.124 1.00 80.62 131 TYR A O 1
ATOM 1014 N N . ASN A 1 132 ? -21.235 -2.156 12.225 1.00 84.00 132 ASN A N 1
ATOM 1015 C CA . ASN A 1 132 ? -21.252 -1.259 11.068 1.00 84.00 132 ASN A CA 1
ATOM 1016 C C . ASN A 1 132 ? -21.509 0.204 11.462 1.00 84.00 132 ASN A C 1
ATOM 1018 O O . ASN A 1 132 ? -20.940 1.118 10.869 1.00 84.00 132 ASN A O 1
ATOM 1022 N N . GLN A 1 133 ? -22.348 0.447 12.472 1.00 85.12 133 GLN A N 1
ATOM 1023 C CA . GLN A 1 133 ? -22.604 1.799 12.974 1.00 85.12 133 GLN A CA 1
ATOM 1024 C C . GLN A 1 133 ? -21.380 2.372 13.690 1.00 85.12 133 GLN A C 1
ATOM 1026 O O . GLN A 1 133 ? -21.112 3.565 13.564 1.00 85.12 133 GLN A O 1
ATOM 1031 N N . ILE A 1 134 ? -20.618 1.532 14.396 1.00 85.62 134 ILE A N 1
ATOM 1032 C CA . ILE A 1 134 ? -19.355 1.938 15.021 1.00 85.62 134 ILE A CA 1
ATOM 1033 C C . ILE A 1 134 ? -18.349 2.329 13.934 1.00 85.62 134 ILE A C 1
ATOM 1035 O O . ILE A 1 134 ? -17.805 3.429 13.979 1.00 85.62 134 ILE A O 1
ATOM 1039 N N . LEU A 1 135 ? -18.166 1.490 12.909 1.00 87.69 135 LEU A N 1
ATOM 1040 C CA . LEU A 1 135 ? -17.233 1.765 11.811 1.00 87.69 135 LEU A CA 1
ATOM 1041 C C . LEU A 1 135 ? -17.574 3.025 11.006 1.00 87.69 135 LEU A C 1
ATOM 1043 O O . LEU A 1 135 ? -16.663 3.693 10.526 1.00 87.69 135 LEU A O 1
ATOM 1047 N N . ASN A 1 136 ? -18.852 3.404 10.903 1.00 90.25 136 ASN A N 1
ATOM 1048 C CA . ASN A 1 136 ? -19.246 4.665 10.261 1.00 90.25 136 ASN A CA 1
ATOM 1049 C C . ASN A 1 136 ? -18.686 5.910 10.966 1.00 90.25 136 ASN A C 1
ATOM 1051 O O . ASN A 1 136 ? -18.658 6.981 10.365 1.00 90.25 136 ASN A O 1
ATOM 1055 N N . ASN A 1 137 ? -18.263 5.784 12.226 1.00 90.38 137 ASN A N 1
ATOM 1056 C CA . ASN A 1 137 ? -17.633 6.865 12.971 1.00 90.38 137 ASN A CA 1
ATOM 1057 C C . ASN A 1 137 ? -16.100 6.817 12.912 1.00 90.38 137 ASN A C 1
ATOM 1059 O O . ASN A 1 137 ? -15.489 7.673 13.538 1.00 90.38 137 ASN A O 1
ATOM 1063 N N . LEU A 1 138 ? -15.477 5.853 12.221 1.00 91.12 138 LEU A N 1
ATOM 1064 C CA . LEU A 1 138 ? -14.018 5.716 12.139 1.00 91.12 138 LEU A CA 1
ATOM 1065 C C . LEU A 1 138 ? -13.361 7.008 11.629 1.00 91.12 138 LEU A C 1
ATOM 1067 O O . LEU A 1 138 ? -13.725 7.536 10.579 1.00 91.12 138 LEU A O 1
ATOM 1071 N N . GLU A 1 139 ? -12.343 7.469 12.349 1.00 92.50 139 GLU A N 1
ATOM 1072 C CA . GLU A 1 139 ? -11.500 8.601 11.966 1.00 92.50 139 GLU A CA 1
ATOM 1073 C C . GLU A 1 139 ? -10.047 8.150 11.765 1.00 92.50 139 GLU A C 1
ATOM 1075 O O . GLU A 1 139 ? -9.619 7.123 12.291 1.00 92.50 139 GLU A O 1
ATOM 1080 N N . ALA A 1 140 ? -9.261 8.926 11.008 1.00 89.75 140 ALA A N 1
ATOM 1081 C CA . ALA A 1 140 ? -7.855 8.602 10.743 1.00 89.75 140 ALA A CA 1
ATOM 1082 C C . ALA A 1 140 ? -7.029 8.485 12.037 1.00 89.75 140 ALA A C 1
ATOM 1084 O O . ALA A 1 140 ? -6.175 7.606 12.151 1.00 89.75 140 ALA A O 1
ATOM 1085 N N . ASP A 1 141 ? -7.338 9.318 13.034 1.00 88.56 141 ASP A N 1
ATOM 1086 C CA . ASP A 1 141 ? -6.668 9.314 14.335 1.00 88.56 141 ASP A CA 1
ATOM 1087 C C . ASP A 1 141 ? -6.884 8.001 15.107 1.00 88.56 141 ASP A C 1
ATOM 1089 O O . ASP A 1 141 ? -6.017 7.611 15.894 1.00 88.56 141 ASP A O 1
ATOM 1093 N N . ASP A 1 142 ? -7.975 7.265 14.850 1.00 87.94 142 ASP A N 1
ATOM 1094 C CA . ASP A 1 142 ? -8.242 5.974 15.501 1.00 87.94 142 ASP A CA 1
ATOM 1095 C C . ASP A 1 142 ? -7.210 4.898 15.097 1.00 87.94 142 ASP A C 1
ATOM 1097 O O . ASP A 1 142 ? -7.028 3.920 15.820 1.00 87.94 142 ASP A O 1
ATOM 1101 N N . LEU A 1 143 ? -6.491 5.097 13.983 1.00 84.44 143 LEU A N 1
ATOM 1102 C CA . LEU A 1 143 ? -5.444 4.199 13.475 1.00 84.44 143 LEU A CA 1
ATOM 1103 C C . LEU A 1 143 ? -4.035 4.524 14.008 1.00 84.44 143 LEU A C 1
ATOM 1105 O O . LEU A 1 143 ? -3.082 3.826 13.667 1.00 84.44 143 LEU A O 1
ATOM 1109 N N . THR A 1 144 ? -3.878 5.585 14.811 1.00 77.88 144 THR A N 1
ATOM 1110 C CA . THR A 1 144 ? -2.560 6.079 15.271 1.00 77.88 144 THR A CA 1
ATOM 1111 C C . THR A 1 144 ? -2.165 5.632 16.687 1.00 77.88 144 THR A C 1
ATOM 1113 O O . THR A 1 144 ? -1.064 5.962 17.135 1.00 77.88 144 THR A O 1
ATOM 1116 N N . LYS A 1 145 ? -3.039 4.893 17.385 1.00 59.03 145 LYS A N 1
ATOM 1117 C CA . LYS A 1 145 ? -2.831 4.405 18.761 1.00 59.03 145 LYS A CA 1
ATOM 1118 C C . LYS A 1 145 ? -2.115 3.061 18.846 1.00 59.03 145 LYS A C 1
ATOM 1120 O O . LYS A 1 145 ? -2.433 2.163 18.039 1.00 59.03 145 LYS A O 1
#

Sequence (145 aa):
AGYVGEDVENIILRLLQAADFNVERAQKGIIYIDEIDKIARKSENPSITRDVSGEGVQQALLKIMEGTIALVPPQGGRKHPQQDFIQVDTTNMLFICGGAFTGIEKIIEARTSQSTIGFEATVKSKHDQDYNQILNNLEADDLTK